Protein AF-A0A968TLU4-F1 (afdb_monomer_lite)

Secondary structure (DSSP, 8-state):
-------HHHHHHHHHH--EEEEESTTTT-BTTB--HHHHHHHHHHHHTT-EEEEE--S-HHHHHHHTTTSS-SEE--GGGT-

pLDDT: mean 77.5, std 12.54, range [38.09, 93.19]

Sequence (83 aa):
MTLSLLTSASSAKFLHEIRMIATDMDGALTKFRKFTPNLLQAFEEFRKAEISIGIGPDDRQAGCRRIVNYLPIDGAIAENGGL

Foldseek 3Di:
DDDDDQDPVNVVVVVLPAQEDEEEPPPTQDDVNDHDPVSLVVLVVSVVSNRAYEYAYEDDPVVQVVCVVPGSHDGYQYPVNPD

Structure (mmCIF, N/CA/C/O backbone):
data_AF-A0A968TLU4-F1
#
_entry.id   AF-A0A968TLU4-F1
#
loop_
_atom_site.group_PDB
_atom_site.id
_atom_site.type_symbol
_atom_site.label_atom_id
_atom_site.label_alt_id
_atom_site.label_comp_id
_atom_site.label_asym_id
_atom_site.label_entity_id
_atom_site.label_seq_id
_atom_site.pdbx_PDB_ins_code
_atom_site.Cartn_x
_atom_site.Cartn_y
_atom_site.Cartn_z
_atom_site.occupancy
_atom_site.B_iso_or_equiv
_atom_site.auth_seq_id
_atom_site.auth_comp_id
_atom_site.auth_asym_id
_atom_site.auth_atom_id
_atom_site.pdbx_PDB_model_num
ATOM 1 N N . MET A 1 1 ? -22.040 16.069 -3.373 1.00 38.09 1 MET A N 1
ATOM 2 C CA . MET A 1 1 ? -20.959 15.744 -2.420 1.00 38.09 1 MET A CA 1
ATOM 3 C C . MET A 1 1 ? -20.574 17.025 -1.706 1.00 38.09 1 MET A C 1
ATOM 5 O O . MET A 1 1 ? -20.238 17.989 -2.379 1.00 38.09 1 MET A O 1
ATOM 9 N N . THR A 1 2 ? -20.705 17.072 -0.384 1.00 43.75 2 THR A N 1
ATOM 10 C CA . THR A 1 2 ? -20.388 18.252 0.434 1.00 43.75 2 THR A CA 1
ATOM 11 C C . THR A 1 2 ? -18.983 18.073 0.998 1.00 43.75 2 THR A C 1
ATOM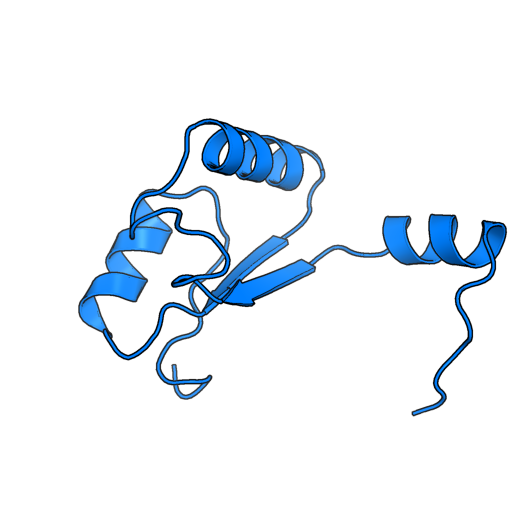 13 O O . THR A 1 2 ? -18.725 17.078 1.668 1.00 43.75 2 THR A O 1
ATOM 16 N N . LEU A 1 3 ? -18.063 18.994 0.706 1.00 51.91 3 LEU A N 1
ATOM 17 C CA . LEU A 1 3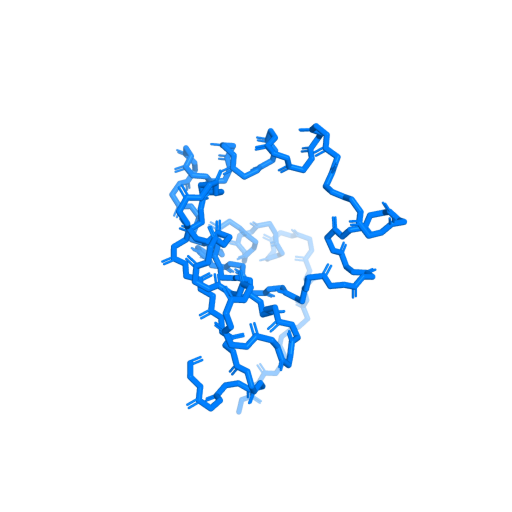 ? -16.716 18.975 1.281 1.00 51.91 3 LEU A CA 1
ATOM 18 C C . LEU A 1 3 ? -16.783 19.572 2.694 1.00 51.91 3 LEU A C 1
ATOM 20 O O . LEU A 1 3 ? -17.107 20.747 2.851 1.00 51.91 3 LEU A O 1
ATOM 24 N N . SER A 1 4 ? -16.520 18.766 3.724 1.00 64.12 4 SER A N 1
ATOM 25 C CA . SER A 1 4 ? -16.458 19.224 5.117 1.00 64.12 4 SER A CA 1
ATOM 26 C C . SER A 1 4 ? -15.035 19.626 5.503 1.00 64.12 4 SER A C 1
ATOM 28 O O . SER A 1 4 ? -14.089 18.881 5.245 1.00 64.12 4 SER A O 1
ATOM 30 N N . LEU A 1 5 ? -14.881 20.771 6.174 1.00 69.88 5 LEU A N 1
ATOM 31 C CA . LEU A 1 5 ? -13.603 21.194 6.751 1.00 69.88 5 LEU A CA 1
ATOM 32 C C . LEU A 1 5 ? -13.203 20.280 7.919 1.00 69.88 5 LEU A C 1
ATOM 34 O O . LEU A 1 5 ? -13.968 20.071 8.859 1.00 69.88 5 LEU A O 1
ATOM 38 N N . LEU A 1 6 ? -11.973 19.775 7.864 1.00 60.75 6 LEU A N 1
ATOM 39 C CA . LEU A 1 6 ? -11.348 18.946 8.892 1.00 60.75 6 LEU A CA 1
ATOM 40 C C . LEU A 1 6 ? -10.904 19.822 10.083 1.00 60.75 6 LEU A C 1
ATOM 42 O O . LEU A 1 6 ? -9.776 20.308 10.125 1.00 60.75 6 LEU A O 1
ATOM 46 N N . THR A 1 7 ? -11.793 20.050 11.056 1.00 70.44 7 THR A N 1
ATOM 47 C CA . THR A 1 7 ? -11.444 20.642 12.366 1.00 70.44 7 THR A CA 1
ATOM 48 C C . THR A 1 7 ? -10.884 19.575 13.310 1.00 70.44 7 THR A C 1
ATOM 50 O O . THR A 1 7 ? -11.357 18.448 13.303 1.00 70.44 7 THR A O 1
ATOM 53 N N . SER A 1 8 ? -9.901 19.901 14.157 1.00 64.75 8 SER A N 1
ATOM 54 C CA . SER A 1 8 ? -9.052 18.934 14.893 1.00 64.75 8 SER A CA 1
ATOM 55 C C . SER A 1 8 ? -9.769 17.741 15.554 1.00 64.75 8 SER A C 1
ATOM 57 O O . SER A 1 8 ? -9.319 16.605 15.399 1.00 64.75 8 SER A O 1
ATOM 59 N N . ALA A 1 9 ? -10.895 17.954 16.240 1.00 61.81 9 ALA A N 1
ATOM 60 C CA . ALA A 1 9 ? -11.671 16.869 16.853 1.00 61.81 9 ALA A CA 1
ATOM 61 C C . ALA A 1 9 ? -12.453 16.024 15.825 1.00 61.81 9 ALA A C 1
ATOM 63 O O . ALA A 1 9 ? -12.518 14.799 15.939 1.00 61.81 9 ALA A O 1
ATOM 64 N N . SER A 1 10 ? -13.011 16.664 14.794 1.00 67.19 10 SER A N 1
ATOM 65 C CA . SER A 1 10 ? -13.684 15.982 13.682 1.00 67.19 10 SER A CA 1
ATOM 66 C C . SER A 1 10 ? -12.685 15.237 12.793 1.00 67.19 10 SER A C 1
ATOM 68 O O . SER A 1 10 ? -13.010 14.179 12.262 1.00 67.19 10 SER A O 1
ATOM 70 N N . SER A 1 11 ? -11.461 15.752 12.668 1.00 69.88 11 SER A N 1
ATOM 71 C CA . SER A 1 11 ? -10.378 15.161 11.887 1.00 69.88 11 SER A CA 1
ATOM 72 C C . SER A 1 11 ? -9.865 13.873 12.493 1.00 69.88 11 SER A C 1
ATOM 74 O O . SER A 1 11 ? -9.685 12.905 11.768 1.00 69.88 11 SER A O 1
ATOM 76 N N . ALA A 1 12 ? -9.666 13.829 13.812 1.00 72.75 12 ALA A N 1
ATOM 77 C CA . ALA A 1 12 ? -9.217 12.610 14.478 1.00 72.75 12 ALA A CA 1
ATOM 78 C C . ALA A 1 12 ? -10.235 11.475 14.308 1.00 72.75 12 ALA A C 1
ATOM 80 O O . ALA A 1 12 ? -9.863 10.352 13.976 1.00 72.75 12 ALA A O 1
ATOM 81 N N . LYS A 1 13 ? -11.528 11.788 14.466 1.00 78.12 13 LYS A N 1
ATOM 82 C CA . LYS A 1 13 ? -12.605 10.819 14.255 1.00 78.12 13 LYS A CA 1
ATOM 83 C C . LYS A 1 13 ? -12.678 10.360 12.797 1.00 78.12 13 LYS A C 1
ATOM 85 O O . LYS A 1 13 ? -12.718 9.163 12.548 1.00 78.12 13 LYS A O 1
ATOM 90 N N . PHE A 1 14 ? -12.622 11.297 11.852 1.00 80.44 14 PHE A N 1
ATOM 91 C CA . PHE A 1 14 ? -12.635 10.996 10.421 1.00 80.44 14 PHE A CA 1
ATOM 92 C C . PHE A 1 14 ? -11.454 10.112 10.001 1.00 80.44 14 PHE A C 1
ATOM 94 O O . PHE A 1 14 ? -11.645 9.106 9.327 1.00 80.44 14 PHE A O 1
ATOM 101 N N . LEU A 1 15 ? -10.237 10.437 10.444 1.00 78.56 15 LEU A N 1
ATOM 102 C CA . LEU A 1 15 ? -9.046 9.635 10.152 1.00 78.56 15 LEU A CA 1
ATOM 103 C C . LEU A 1 15 ? -9.132 8.241 10.784 1.00 78.56 15 LEU A C 1
ATOM 105 O O . LEU A 1 15 ? -8.723 7.267 10.160 1.00 78.56 15 LEU A O 1
ATOM 109 N N . HIS A 1 16 ? -9.711 8.127 11.983 1.00 81.19 16 HIS A N 1
ATOM 110 C CA . HIS A 1 16 ? -9.954 6.837 12.626 1.00 81.19 16 HIS A CA 1
ATOM 111 C C . HIS A 1 16 ? -11.012 5.994 11.899 1.00 81.19 16 HIS A C 1
ATOM 113 O O . HIS A 1 16 ? -11.072 4.789 12.119 1.00 81.19 16 HIS A O 1
ATOM 119 N N . GLU A 1 17 ? -11.854 6.576 11.047 1.00 85.75 17 GLU A N 1
ATOM 120 C CA . GLU A 1 17 ? -12.836 5.845 10.233 1.00 85.75 17 GLU A CA 1
ATOM 121 C C . GLU A 1 17 ? -12.257 5.377 8.889 1.00 85.75 17 GLU A C 1
ATOM 123 O O . GLU A 1 17 ? -12.858 4.532 8.225 1.00 85.75 17 GLU A O 1
ATOM 128 N N . ILE A 1 18 ? -11.069 5.853 8.499 1.00 84.75 18 ILE A N 1
ATOM 129 C CA . ILE A 1 18 ? -10.400 5.383 7.286 1.00 84.75 18 ILE A CA 1
ATOM 130 C C . ILE A 1 18 ? -10.021 3.912 7.467 1.00 84.75 18 ILE A C 1
ATOM 132 O O . ILE A 1 18 ? -9.336 3.517 8.411 1.00 84.75 18 ILE A O 1
ATOM 136 N N . ARG A 1 19 ? -10.495 3.087 6.538 1.00 88.38 19 ARG A N 1
ATOM 137 C CA . ARG A 1 19 ? -10.214 1.646 6.473 1.00 88.38 19 ARG A CA 1
ATOM 138 C C . ARG A 1 19 ? -9.556 1.239 5.163 1.00 88.38 19 ARG A C 1
ATOM 140 O O . ARG A 1 19 ? -9.343 0.055 4.949 1.00 88.38 19 ARG A O 1
ATOM 147 N N . MET A 1 20 ? -9.250 2.195 4.287 1.00 87.00 20 MET A N 1
ATOM 148 C CA . MET A 1 20 ? -8.658 1.914 2.986 1.00 87.00 20 MET A CA 1
ATOM 149 C C . MET A 1 20 ? -7.704 3.026 2.556 1.00 87.00 20 MET A C 1
ATOM 151 O O . MET A 1 20 ? -8.032 4.208 2.656 1.00 87.00 20 MET A O 1
ATOM 155 N N . ILE A 1 21 ? -6.543 2.630 2.045 1.00 88.38 21 ILE A N 1
ATOM 156 C CA . ILE A 1 21 ? -5.547 3.502 1.429 1.00 88.38 21 ILE A CA 1
ATOM 157 C C . ILE A 1 21 ? -5.384 3.051 -0.021 1.00 88.38 21 ILE A C 1
ATOM 159 O O . ILE A 1 21 ? -5.073 1.891 -0.271 1.00 88.38 21 ILE A O 1
ATOM 163 N N . ALA A 1 22 ? -5.570 3.969 -0.968 1.00 86.94 22 ALA A N 1
ATOM 164 C CA . ALA A 1 22 ? -5.236 3.769 -2.374 1.00 86.94 22 ALA A CA 1
ATOM 165 C C . ALA A 1 22 ? -4.091 4.720 -2.739 1.00 86.94 22 ALA A C 1
ATOM 167 O O . ALA A 1 22 ? -4.224 5.931 -2.557 1.00 86.94 22 ALA A O 1
ATOM 168 N N . THR A 1 23 ? -2.959 4.194 -3.206 1.00 85.56 23 THR A N 1
ATOM 169 C CA . THR A 1 23 ? -1.756 5.000 -3.484 1.00 85.56 23 THR A CA 1
ATOM 170 C C . THR A 1 23 ? -1.075 4.571 -4.770 1.00 85.56 23 THR A C 1
ATOM 172 O O . THR A 1 23 ? -1.003 3.384 -5.062 1.00 85.56 23 THR A O 1
ATOM 175 N N . ASP A 1 24 ? -0.509 5.525 -5.503 1.00 81.12 24 ASP A N 1
ATOM 176 C CA . ASP A 1 24 ? 0.410 5.239 -6.607 1.00 81.12 24 ASP A CA 1
ATOM 177 C C . ASP A 1 24 ? 1.698 4.572 -6.082 1.00 81.12 24 ASP A C 1
ATOM 179 O O . ASP A 1 24 ? 2.014 4.652 -4.890 1.00 81.12 24 ASP A O 1
ATOM 183 N N . MET A 1 25 ? 2.437 3.892 -6.954 1.00 78.25 25 MET A N 1
ATOM 184 C CA . MET A 1 25 ? 3.677 3.195 -6.638 1.00 78.25 25 MET A CA 1
ATOM 185 C C . MET A 1 25 ? 4.923 4.048 -6.910 1.00 78.25 25 MET A C 1
ATOM 187 O O . MET A 1 25 ? 5.726 4.273 -5.996 1.00 78.25 25 MET A O 1
ATOM 191 N N . ASP A 1 26 ? 5.130 4.485 -8.157 1.00 73.62 26 ASP A N 1
ATOM 192 C CA . ASP A 1 26 ? 6.383 5.121 -8.576 1.00 73.62 26 ASP A CA 1
ATOM 193 C C . ASP A 1 26 ? 6.389 6.608 -8.193 1.00 73.62 26 ASP A C 1
ATOM 195 O O . ASP A 1 26 ? 5.506 7.376 -8.544 1.00 73.62 26 ASP A O 1
ATOM 199 N N . GLY A 1 27 ? 7.384 7.026 -7.404 1.00 68.62 27 GLY A N 1
ATOM 200 C CA . GLY A 1 27 ? 7.459 8.397 -6.879 1.00 68.62 27 GLY A CA 1
ATOM 201 C C . GLY A 1 27 ? 6.593 8.668 -5.639 1.00 68.62 27 GLY A C 1
ATOM 202 O O . GLY A 1 27 ? 6.848 9.654 -4.950 1.00 68.62 27 GLY A O 1
ATOM 203 N N . ALA A 1 28 ? 5.655 7.777 -5.299 1.00 78.69 28 ALA A N 1
ATOM 204 C CA . ALA A 1 28 ? 4.888 7.819 -4.050 1.00 78.69 28 ALA A CA 1
ATOM 205 C C . ALA A 1 28 ? 5.412 6.814 -3.007 1.00 78.69 28 ALA A C 1
ATOM 207 O O . ALA A 1 28 ? 5.789 7.198 -1.899 1.00 78.69 28 ALA A O 1
ATOM 208 N N . LEU A 1 29 ? 5.499 5.529 -3.365 1.00 84.81 29 LEU A N 1
ATOM 209 C CA . LEU A 1 29 ? 5.965 4.463 -2.469 1.00 84.81 29 LEU A CA 1
ATOM 210 C C . LEU A 1 29 ? 7.444 4.121 -2.648 1.00 84.81 29 LEU A C 1
ATOM 212 O O . LEU A 1 29 ? 8.088 3.604 -1.730 1.00 84.81 29 LEU A O 1
ATOM 216 N N . THR A 1 30 ? 8.005 4.391 -3.823 1.00 84.31 30 THR A N 1
ATOM 217 C CA . THR A 1 30 ? 9.399 4.066 -4.113 1.00 84.31 30 THR A CA 1
ATOM 218 C C . THR A 1 30 ? 10.323 5.264 -3.904 1.00 84.31 30 THR A C 1
ATOM 220 O O . THR A 1 30 ? 10.056 6.382 -4.335 1.00 84.31 30 THR A O 1
ATOM 223 N N . LYS A 1 31 ? 11.480 5.021 -3.279 1.00 85.44 31 LYS A N 1
ATOM 224 C CA . LYS A 1 31 ? 12.625 5.943 -3.311 1.00 85.44 31 LYS A CA 1
ATOM 225 C C . LYS A 1 31 ? 13.661 5.363 -4.257 1.00 85.44 31 LYS A C 1
ATOM 227 O O . LYS A 1 31 ? 14.107 4.236 -4.057 1.00 85.44 31 LYS A O 1
ATOM 232 N N . PHE A 1 32 ? 14.014 6.102 -5.309 1.00 86.06 32 PHE A N 1
ATOM 233 C CA . PHE A 1 32 ? 14.893 5.603 -6.377 1.00 86.06 32 PHE A CA 1
ATOM 234 C C . PHE A 1 32 ? 14.429 4.248 -6.944 1.00 86.06 32 PHE A C 1
ATOM 236 O O . PHE A 1 32 ? 15.239 3.348 -7.167 1.00 86.06 32 PHE A O 1
ATOM 243 N N . ARG A 1 33 ? 13.110 4.090 -7.141 1.00 82.25 33 ARG A N 1
ATOM 244 C CA . ARG A 1 33 ? 12.469 2.860 -7.646 1.00 82.25 33 ARG A CA 1
ATOM 245 C C . ARG A 1 33 ? 12.647 1.622 -6.755 1.00 82.25 33 ARG A C 1
ATOM 247 O O . ARG A 1 33 ? 12.536 0.494 -7.227 1.00 82.25 33 ARG A O 1
ATOM 254 N N . LYS A 1 34 ? 12.936 1.817 -5.465 1.00 84.50 34 LYS A N 1
ATOM 255 C CA . LYS A 1 34 ? 13.039 0.747 -4.467 1.00 84.50 34 LYS A CA 1
ATOM 256 C C . LYS A 1 34 ? 12.078 0.991 -3.313 1.00 84.50 34 LYS A C 1
ATOM 258 O O . LYS A 1 34 ? 11.873 2.133 -2.898 1.00 84.50 34 LYS A O 1
ATOM 263 N N . PHE A 1 35 ? 11.545 -0.094 -2.762 1.00 87.25 35 PHE A N 1
ATOM 264 C CA . PHE A 1 35 ? 10.864 -0.050 -1.475 1.00 87.25 35 PHE A CA 1
ATOM 265 C C . PHE A 1 35 ? 11.878 0.092 -0.347 1.00 87.25 35 PHE A C 1
ATOM 267 O O . PHE A 1 35 ? 12.998 -0.417 -0.416 1.00 87.25 35 PHE A O 1
ATOM 274 N N . THR A 1 36 ? 11.469 0.800 0.698 1.00 90.56 36 THR A N 1
ATOM 275 C CA . THR A 1 36 ? 12.272 0.951 1.912 1.00 90.56 36 THR A CA 1
ATOM 276 C C . THR A 1 36 ? 11.773 -0.011 2.990 1.00 90.56 36 THR A C 1
ATOM 278 O O . THR A 1 36 ? 10.583 -0.329 2.995 1.00 90.56 36 THR A O 1
ATOM 281 N N . PRO A 1 37 ? 12.626 -0.447 3.933 1.00 91.44 37 PRO A N 1
ATOM 282 C CA . PRO A 1 37 ? 12.186 -1.285 5.050 1.00 91.44 37 PRO A CA 1
ATOM 283 C C . PRO A 1 37 ? 11.042 -0.655 5.854 1.00 91.44 37 PRO A C 1
ATOM 285 O O . PRO A 1 37 ? 10.089 -1.341 6.206 1.00 91.44 37 PRO A O 1
ATOM 288 N N . ASN A 1 38 ? 11.088 0.664 6.061 1.00 92.94 38 ASN A N 1
ATOM 289 C CA . ASN A 1 38 ? 10.044 1.401 6.775 1.00 92.94 38 ASN A CA 1
ATOM 290 C C . ASN A 1 38 ? 8.683 1.301 6.082 1.00 92.94 38 ASN A C 1
ATOM 292 O O . ASN A 1 38 ? 7.664 1.232 6.757 1.00 92.94 38 ASN A O 1
ATOM 296 N N . LEU A 1 39 ? 8.658 1.275 4.746 1.00 90.88 39 LEU A N 1
ATOM 297 C CA . LEU A 1 39 ? 7.408 1.090 4.015 1.00 90.88 39 LEU A CA 1
ATOM 298 C C . LEU A 1 39 ? 6.822 -0.304 4.261 1.00 90.88 39 LEU A C 1
ATOM 300 O O . LEU A 1 39 ? 5.625 -0.434 4.494 1.00 90.88 39 LEU A O 1
ATOM 304 N N . LEU A 1 40 ? 7.666 -1.337 4.232 1.00 90.38 40 LEU A N 1
ATOM 305 C CA . LEU A 1 40 ? 7.226 -2.709 4.489 1.00 90.38 40 LEU A CA 1
ATOM 306 C C . LEU A 1 40 ? 6.674 -2.849 5.911 1.00 90.38 40 LEU A C 1
ATOM 308 O O . LEU A 1 40 ? 5.629 -3.460 6.110 1.00 90.38 40 LEU A O 1
ATOM 312 N N . GLN A 1 41 ? 7.341 -2.228 6.886 1.00 93.19 41 GLN A N 1
ATOM 313 C CA . GLN A 1 41 ? 6.865 -2.190 8.264 1.00 93.19 41 GLN A CA 1
ATOM 314 C C . GLN A 1 41 ? 5.526 -1.452 8.396 1.00 93.19 41 GLN A C 1
ATOM 316 O O . GLN A 1 41 ? 4.637 -1.939 9.089 1.00 93.19 41 GLN A O 1
ATOM 321 N N . ALA A 1 42 ? 5.348 -0.333 7.689 1.00 92.19 42 ALA A N 1
ATOM 322 C CA . ALA A 1 42 ? 4.082 0.394 7.686 1.00 92.19 42 ALA A CA 1
ATOM 323 C C . ALA A 1 42 ? 2.927 -0.463 7.141 1.00 92.19 42 ALA A C 1
ATOM 325 O O . ALA A 1 42 ? 1.844 -0.465 7.718 1.00 92.19 42 ALA A O 1
ATOM 326 N N . PHE A 1 43 ? 3.149 -1.245 6.079 1.00 91.44 43 PHE A N 1
ATOM 327 C CA . PHE A 1 43 ? 2.114 -2.147 5.564 1.00 91.44 43 PHE A CA 1
ATOM 328 C C . PHE A 1 43 ? 1.712 -3.231 6.574 1.00 91.44 43 PHE A C 1
ATOM 330 O O . PHE A 1 43 ? 0.526 -3.520 6.723 1.00 91.44 43 PHE A O 1
ATOM 337 N N . GLU A 1 44 ? 2.666 -3.783 7.326 1.00 91.88 44 GLU A N 1
ATOM 338 C CA . GLU A 1 44 ? 2.361 -4.724 8.412 1.00 91.88 44 GLU A CA 1
ATOM 339 C C . GLU A 1 44 ? 1.542 -4.076 9.538 1.00 91.88 44 GLU A C 1
ATOM 341 O O . GLU A 1 44 ? 0.636 -4.697 10.097 1.00 91.88 44 GLU A O 1
ATOM 346 N N . GLU A 1 45 ? 1.837 -2.823 9.881 1.00 92.94 45 GLU A N 1
ATOM 347 C CA . GLU A 1 45 ? 1.085 -2.072 10.890 1.00 92.94 45 GLU A CA 1
ATOM 348 C C . GLU A 1 45 ? -0.347 -1.777 10.431 1.00 92.94 45 GLU A C 1
ATOM 350 O O . GLU A 1 45 ? -1.292 -1.996 11.190 1.00 92.94 45 GLU A O 1
ATOM 355 N N . PHE A 1 46 ? -0.529 -1.370 9.175 1.00 90.88 46 PHE A N 1
ATOM 356 C CA . PHE A 1 46 ? -1.850 -1.148 8.589 1.00 90.88 46 PHE A CA 1
ATOM 357 C C . PHE A 1 46 ? -2.679 -2.429 8.520 1.00 90.88 46 PHE A C 1
ATOM 359 O O . PHE A 1 46 ? -3.850 -2.415 8.897 1.00 90.88 46 PHE A O 1
ATOM 366 N N . ARG A 1 47 ? -2.064 -3.559 8.154 1.00 87.88 47 ARG A N 1
ATOM 367 C CA . ARG A 1 47 ? -2.737 -4.860 8.161 1.00 87.88 47 ARG A CA 1
ATOM 368 C C . ARG A 1 47 ? -3.220 -5.249 9.560 1.00 87.88 47 ARG A C 1
ATOM 370 O O . ARG A 1 47 ? -4.344 -5.720 9.705 1.00 87.88 47 ARG A O 1
ATOM 377 N N . LYS A 1 48 ? -2.403 -5.031 10.598 1.00 90.88 48 LYS A N 1
ATOM 378 C CA . LYS A 1 48 ? -2.797 -5.271 12.002 1.00 90.88 48 LYS A CA 1
ATOM 379 C C . LYS A 1 48 ? -3.926 -4.352 12.465 1.00 90.88 48 LYS A C 1
ATOM 381 O O . LYS A 1 48 ? -4.699 -4.747 13.329 1.00 90.88 48 LYS A O 1
ATOM 386 N N . ALA A 1 49 ? -4.002 -3.147 11.909 1.00 90.06 49 ALA A N 1
ATOM 387 C CA . ALA A 1 49 ? -5.057 -2.178 12.177 1.00 90.06 49 ALA A CA 1
ATOM 388 C C . ALA A 1 49 ? -6.314 -2.379 11.307 1.00 90.06 49 ALA A C 1
ATOM 390 O O . ALA A 1 49 ? -7.207 -1.535 11.345 1.00 90.06 49 ALA A O 1
ATOM 391 N N . GLU A 1 50 ? -6.382 -3.461 10.519 1.00 89.00 50 GLU A N 1
ATOM 392 C CA . GLU A 1 50 ? -7.487 -3.752 9.593 1.00 89.00 50 GLU A CA 1
ATOM 393 C C . GLU A 1 50 ? -7.724 -2.627 8.567 1.00 89.00 50 GLU A C 1
ATOM 395 O O . GLU A 1 50 ? -8.851 -2.353 8.148 1.00 89.00 50 GLU A O 1
ATOM 400 N N . ILE A 1 51 ? -6.644 -1.953 8.163 1.00 90.25 51 ILE A N 1
ATOM 401 C CA . ILE A 1 51 ? -6.653 -0.951 7.102 1.00 90.25 51 ILE A CA 1
ATOM 402 C C . ILE A 1 51 ? -6.228 -1.634 5.807 1.00 90.25 51 ILE A C 1
ATOM 404 O O . ILE A 1 51 ? -5.103 -2.116 5.682 1.00 90.25 51 ILE A O 1
ATOM 408 N N . SER A 1 52 ? -7.138 -1.637 4.839 1.00 87.31 52 SER A N 1
ATOM 409 C CA . SER A 1 52 ? -6.914 -2.189 3.514 1.00 87.31 52 SER A CA 1
ATOM 410 C C . SER A 1 52 ? -5.988 -1.300 2.682 1.00 87.31 52 SER A C 1
ATOM 412 O O . SER A 1 52 ? -6.082 -0.070 2.728 1.00 87.31 52 SER A O 1
ATOM 414 N N . IL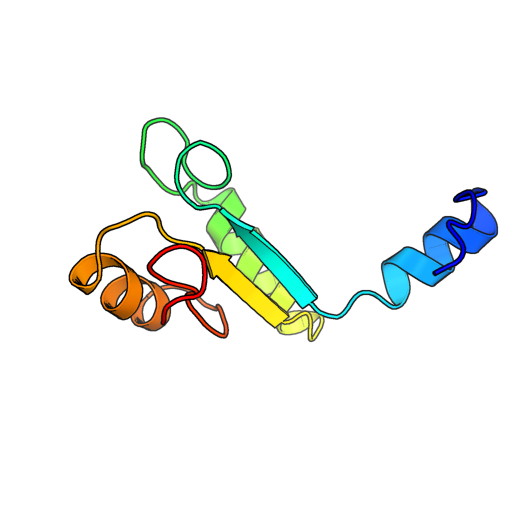E A 1 53 ? -5.099 -1.906 1.899 1.00 84.88 53 ILE A N 1
ATOM 415 C CA . ILE A 1 53 ? -4.152 -1.189 1.040 1.00 84.88 53 ILE A CA 1
ATOM 416 C C . ILE A 1 53 ? -4.311 -1.650 -0.404 1.00 84.88 53 ILE A C 1
ATOM 418 O O . ILE A 1 53 ? -4.061 -2.809 -0.734 1.00 84.88 53 ILE A O 1
ATOM 422 N N . GLY A 1 54 ? -4.661 -0.707 -1.273 1.00 84.38 54 GLY A N 1
ATOM 423 C CA . GLY A 1 54 ? -4.559 -0.827 -2.720 1.00 84.38 54 GLY A CA 1
ATOM 424 C C . GLY A 1 54 ? -3.387 0.001 -3.233 1.00 84.38 54 GLY A C 1
ATOM 425 O O . GLY A 1 54 ? -3.263 1.187 -2.925 1.00 84.38 54 GLY A O 1
ATOM 426 N N . ILE A 1 55 ? -2.523 -0.605 -4.037 1.00 81.81 55 ILE A N 1
ATOM 427 C CA . ILE A 1 55 ? -1.489 0.136 -4.767 1.00 81.81 55 ILE A CA 1
ATOM 428 C C . ILE A 1 55 ? -1.969 0.304 -6.204 1.00 81.81 55 ILE A C 1
ATOM 430 O O . ILE A 1 55 ? -2.541 -0.627 -6.744 1.00 81.81 55 ILE A O 1
ATOM 434 N N . GLY A 1 56 ? -1.751 1.449 -6.836 1.00 72.88 56 GLY A N 1
ATOM 435 C CA . GLY A 1 56 ? -1.877 1.624 -8.277 1.00 72.88 56 GLY A CA 1
ATOM 436 C C . GLY A 1 56 ? -0.498 1.516 -8.914 1.00 72.88 56 GLY A C 1
ATOM 437 O O . GLY A 1 56 ? 0.218 2.511 -8.911 1.00 72.88 56 GLY A O 1
ATOM 438 N N . PRO A 1 57 ? -0.034 0.341 -9.371 1.00 64.06 57 PRO A N 1
ATOM 439 C CA . PRO A 1 57 ? 1.253 0.243 -10.026 1.00 64.06 57 PRO A CA 1
ATOM 440 C C . PRO A 1 57 ? 1.046 0.651 -11.485 1.00 64.06 57 PRO A C 1
ATOM 442 O O . PRO A 1 57 ? 0.237 0.061 -12.202 1.00 64.06 57 PRO A O 1
ATOM 445 N N . ASP A 1 58 ? 1.771 1.683 -11.897 1.00 59.12 58 ASP A N 1
ATOM 446 C CA . ASP A 1 58 ? 1.767 2.195 -13.264 1.00 59.12 58 ASP A CA 1
ATOM 447 C C . ASP A 1 58 ? 1.961 1.083 -14.315 1.00 59.12 58 ASP A C 1
ATOM 449 O O . ASP A 1 58 ? 2.661 0.102 -14.042 1.00 59.12 58 ASP A O 1
ATOM 453 N N . ASP A 1 59 ? 1.283 1.272 -15.459 1.00 53.16 59 ASP A N 1
ATOM 454 C CA . ASP A 1 59 ? 1.371 0.719 -16.833 1.00 53.16 59 ASP A CA 1
ATOM 455 C C . ASP A 1 59 ? 1.964 -0.684 -17.139 1.00 53.16 59 ASP A C 1
ATOM 457 O O . ASP A 1 59 ? 1.993 -1.122 -18.293 1.00 53.16 59 ASP A O 1
ATOM 461 N N . ARG A 1 60 ? 2.391 -1.468 -16.149 1.00 59.56 60 ARG A N 1
ATOM 462 C CA . ARG A 1 60 ? 3.043 -2.773 -16.306 1.00 59.56 60 ARG A CA 1
ATOM 463 C C . ARG A 1 60 ? 2.170 -3.861 -15.716 1.00 59.56 60 ARG A C 1
ATOM 465 O O . ARG A 1 60 ? 2.380 -4.314 -14.586 1.00 59.56 60 ARG A O 1
ATOM 472 N N . GLN A 1 61 ? 1.248 -4.365 -16.532 1.00 55.19 61 GLN A N 1
ATOM 473 C CA . GLN A 1 61 ? 0.320 -5.444 -16.170 1.00 55.19 61 GLN A CA 1
ATOM 474 C C . GLN A 1 61 ? 1.002 -6.662 -15.498 1.00 55.19 61 GLN A C 1
ATOM 476 O O . GLN A 1 61 ? 0.469 -7.243 -14.551 1.00 55.19 61 GLN A O 1
ATOM 481 N N . ALA A 1 62 ? 2.219 -7.036 -15.919 1.00 55.62 62 ALA A N 1
ATOM 482 C CA . ALA A 1 62 ? 2.964 -8.158 -15.330 1.00 55.62 62 ALA A CA 1
ATOM 483 C C . ALA A 1 62 ? 3.626 -7.836 -13.971 1.00 55.62 62 ALA A C 1
ATOM 485 O O . ALA A 1 62 ? 3.840 -8.735 -13.153 1.00 55.62 62 ALA A O 1
ATOM 486 N N . GLY A 1 63 ? 3.963 -6.566 -13.723 1.00 59.06 63 GLY A N 1
ATOM 487 C CA . GLY A 1 63 ? 4.577 -6.107 -12.473 1.00 59.06 63 GLY A CA 1
ATOM 488 C C . GLY A 1 63 ? 3.566 -6.023 -11.331 1.00 59.06 63 GLY A C 1
ATOM 489 O O . GLY A 1 63 ? 3.864 -6.465 -10.219 1.00 59.06 63 GLY A O 1
ATOM 490 N N . CYS A 1 64 ? 2.349 -5.563 -11.640 1.00 63.66 64 CYS A N 1
ATOM 491 C CA . CYS A 1 64 ? 1.244 -5.410 -10.692 1.00 63.66 64 CYS A CA 1
ATOM 492 C C . CYS A 1 64 ? 0.923 -6.724 -9.969 1.00 63.66 64 CYS A C 1
ATOM 494 O O . CYS A 1 64 ? 0.980 -6.797 -8.744 1.00 63.66 64 CYS A O 1
ATOM 496 N N . ARG A 1 65 ? 0.693 -7.801 -10.735 1.00 63.38 65 ARG A N 1
ATOM 497 C CA . ARG A 1 65 ? 0.379 -9.139 -10.202 1.00 63.38 65 ARG A CA 1
ATOM 498 C C . ARG A 1 65 ? 1.496 -9.751 -9.361 1.00 63.38 65 ARG A C 1
ATOM 500 O O . ARG A 1 65 ? 1.222 -10.546 -8.469 1.00 63.38 65 ARG A O 1
ATOM 507 N N . ARG A 1 66 ? 2.762 -9.421 -9.632 1.00 66.50 66 ARG A N 1
ATOM 508 C CA . ARG A 1 66 ? 3.877 -9.906 -8.807 1.00 66.50 66 ARG A CA 1
ATOM 509 C C . ARG A 1 66 ? 3.893 -9.215 -7.452 1.00 66.50 66 ARG A C 1
ATOM 511 O O . ARG A 1 66 ? 4.107 -9.891 -6.459 1.00 66.50 66 ARG A O 1
ATOM 518 N N . ILE A 1 67 ? 3.634 -7.913 -7.398 1.00 77.12 67 ILE A N 1
ATOM 519 C CA . ILE A 1 67 ? 3.741 -7.131 -6.162 1.00 77.12 67 ILE A CA 1
ATOM 520 C C . ILE A 1 67 ? 2.733 -7.564 -5.093 1.00 77.12 67 ILE A C 1
ATOM 522 O O . ILE A 1 67 ? 3.120 -7.705 -3.936 1.00 77.12 67 ILE A O 1
ATOM 526 N N . VAL A 1 68 ? 1.496 -7.883 -5.487 1.00 80.25 68 VAL A N 1
ATOM 527 C CA . VAL A 1 68 ? 0.449 -8.367 -4.565 1.00 80.25 68 VAL A CA 1
ATOM 528 C C . VAL A 1 68 ? 0.814 -9.697 -3.895 1.00 80.25 68 VAL A C 1
ATOM 530 O O . VAL A 1 68 ? 0.337 -9.985 -2.808 1.00 80.25 68 VAL A O 1
ATOM 533 N N . ASN A 1 69 ? 1.691 -10.502 -4.507 1.00 81.56 69 ASN A N 1
ATOM 534 C CA . ASN A 1 69 ? 2.145 -11.770 -3.925 1.00 81.56 69 ASN A CA 1
ATOM 535 C C . ASN A 1 69 ? 3.281 -11.605 -2.901 1.00 81.56 69 ASN A C 1
ATOM 537 O O . ASN A 1 69 ? 3.580 -12.548 -2.172 1.00 81.56 69 ASN A O 1
ATOM 541 N N . TYR A 1 70 ? 3.951 -10.449 -2.872 1.00 82.38 70 TYR A N 1
ATOM 542 C CA . TYR A 1 70 ? 5.127 -10.214 -2.022 1.00 82.38 70 TYR A CA 1
ATOM 543 C C . TYR A 1 70 ? 4.919 -9.123 -0.974 1.00 82.38 70 TYR A C 1
ATOM 545 O O . TYR A 1 70 ? 5.711 -9.032 -0.037 1.00 82.38 70 TYR A O 1
ATOM 553 N N . LEU A 1 71 ? 3.896 -8.284 -1.135 1.00 85.56 71 LEU A N 1
ATOM 554 C CA . LEU A 1 71 ? 3.568 -7.215 -0.203 1.00 85.56 71 LEU A CA 1
ATOM 555 C C . LEU A 1 71 ? 2.281 -7.553 0.558 1.00 85.56 71 LEU A C 1
ATOM 557 O O . LEU A 1 71 ? 1.361 -8.111 -0.035 1.00 85.56 71 LEU A O 1
ATOM 561 N N . PRO A 1 72 ? 2.187 -7.192 1.847 1.00 84.94 72 PRO A N 1
ATOM 562 C CA . PRO A 1 72 ? 0.972 -7.365 2.637 1.00 84.94 72 PRO A CA 1
ATOM 563 C C . PRO A 1 72 ? -0.054 -6.273 2.280 1.00 84.94 72 PRO A C 1
ATOM 565 O O . PRO A 1 72 ? -0.328 -5.378 3.073 1.00 84.94 72 PRO A O 1
ATOM 568 N N . ILE A 1 73 ? -0.579 -6.335 1.054 1.00 86.75 73 ILE A N 1
ATOM 569 C CA . ILE A 1 73 ? -1.592 -5.437 0.482 1.00 86.75 73 ILE A CA 1
ATOM 570 C C . ILE A 1 73 ? -2.752 -6.266 -0.084 1.00 86.75 73 ILE A C 1
ATOM 572 O O . ILE A 1 73 ? -2.565 -7.434 -0.420 1.00 86.75 73 ILE A O 1
ATOM 576 N N . ASP A 1 74 ? -3.934 -5.671 -0.230 1.00 87.88 74 ASP A N 1
ATOM 577 C CA . ASP A 1 74 ? -5.132 -6.393 -0.686 1.00 87.88 74 ASP A CA 1
ATOM 578 C C . ASP A 1 74 ? -5.232 -6.490 -2.207 1.00 87.88 74 ASP A C 1
ATOM 580 O O . ASP A 1 74 ? -5.870 -7.396 -2.742 1.00 87.88 74 ASP A O 1
ATOM 584 N N . GLY A 1 75 ? -4.621 -5.547 -2.922 1.00 84.19 75 GLY A N 1
ATOM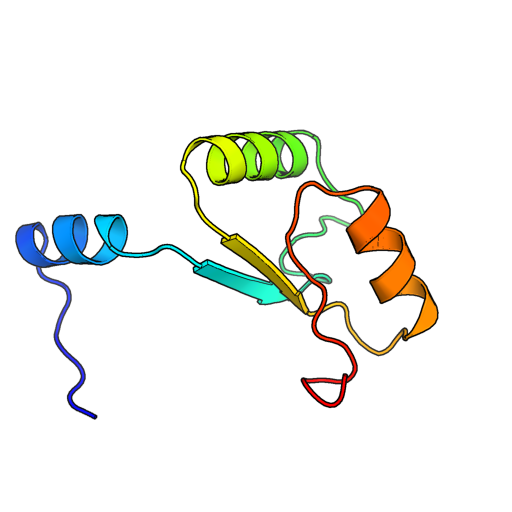 585 C CA . GLY A 1 75 ? -4.803 -5.453 -4.359 1.00 84.19 75 GLY A CA 1
ATOM 586 C C . GLY A 1 75 ? -3.860 -4.481 -5.043 1.00 84.19 75 GLY A C 1
ATOM 587 O O . GLY A 1 75 ? -3.238 -3.613 -4.424 1.00 84.19 75 GLY A O 1
ATOM 588 N N . ALA A 1 76 ? -3.794 -4.637 -6.360 1.00 83.06 76 ALA A N 1
ATOM 589 C CA . ALA A 1 76 ? -3.171 -3.685 -7.256 1.00 83.06 76 ALA A CA 1
ATOM 590 C C . ALA A 1 76 ? -4.211 -3.192 -8.270 1.00 83.06 76 ALA A C 1
ATOM 592 O O . ALA A 1 76 ? -4.934 -4.013 -8.825 1.00 83.06 76 ALA A O 1
ATOM 593 N N . ILE A 1 77 ? -4.260 -1.883 -8.501 1.00 78.94 77 ILE A N 1
ATOM 594 C CA . ILE A 1 77 ? -5.076 -1.220 -9.520 1.00 78.94 77 ILE A CA 1
ATOM 595 C C . ILE A 1 77 ? -4.168 -0.960 -10.718 1.00 78.94 77 ILE A C 1
ATOM 597 O O . ILE A 1 77 ? -3.263 -0.131 -10.641 1.00 78.94 77 ILE A O 1
ATOM 601 N N . ALA A 1 78 ? -4.372 -1.678 -11.811 1.00 73.38 78 ALA A N 1
ATOM 602 C CA . ALA A 1 78 ?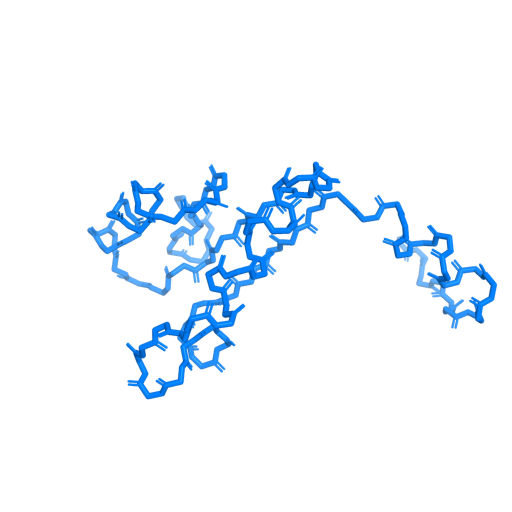 -3.557 -1.539 -13.008 1.00 73.38 78 ALA A CA 1
ATOM 603 C C . ALA A 1 78 ? -4.234 -0.618 -14.036 1.00 73.38 78 ALA A C 1
ATOM 605 O O . ALA A 1 78 ? -5.439 -0.367 -13.999 1.00 73.38 78 ALA A O 1
ATOM 606 N N . GLU A 1 79 ? -3.434 -0.087 -14.965 1.00 72.06 79 GLU A N 1
ATOM 607 C CA . GLU A 1 79 ? -3.916 0.681 -16.128 1.00 72.06 79 GLU A CA 1
ATOM 608 C C . GLU A 1 79 ? -4.857 1.846 -15.768 1.00 72.06 79 GLU A C 1
ATOM 610 O O . GLU A 1 79 ? -5.866 2.071 -16.434 1.00 72.06 79 GLU A O 1
ATOM 615 N N . ASN A 1 80 ? -4.557 2.583 -14.691 1.00 71.38 80 ASN A N 1
ATOM 616 C CA . ASN A 1 80 ? -5.402 3.676 -14.186 1.00 71.38 80 ASN A CA 1
ATOM 617 C C . ASN A 1 80 ? -6.849 3.252 -13.855 1.00 71.38 80 ASN A C 1
ATOM 619 O O . ASN A 1 80 ? -7.779 4.048 -13.983 1.00 71.38 80 ASN A O 1
ATOM 623 N N . GLY A 1 81 ? -7.044 2.003 -13.422 1.00 71.38 81 GLY A N 1
ATOM 624 C CA . GLY A 1 81 ? -8.358 1.451 -13.086 1.00 71.38 81 GLY A CA 1
ATOM 625 C C . GLY A 1 81 ? -9.031 0.684 -14.222 1.00 71.38 81 GLY A C 1
ATOM 626 O O . GLY A 1 81 ? -10.207 0.347 -14.104 1.00 71.38 81 GLY A O 1
ATOM 627 N N . GLY A 1 82 ? -8.307 0.397 -15.308 1.00 69.06 82 GLY A N 1
ATOM 628 C CA . GLY A 1 82 ? -8.757 -0.548 -16.330 1.00 69.06 82 GLY A CA 1
ATOM 629 C C . GLY A 1 82 ? -8.771 -2.004 -15.849 1.00 69.06 82 GLY A C 1
ATOM 630 O O . GLY A 1 82 ? -9.515 -2.811 -16.413 1.00 69.06 82 GLY A O 1
ATOM 631 N N . LEU A 1 83 ? -7.979 -2.328 -14.813 1.00 60.19 83 LEU A N 1
ATOM 632 C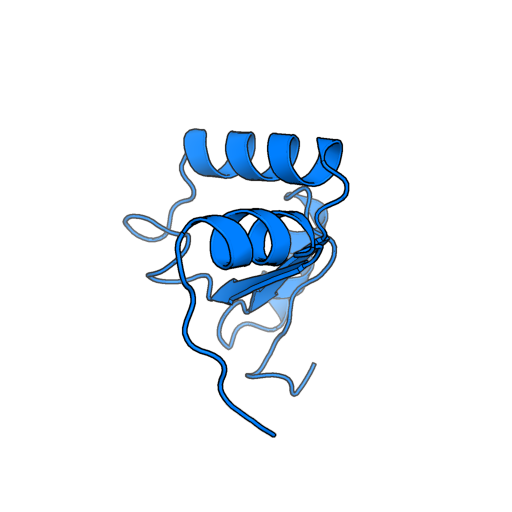 CA . LEU A 1 83 ? -7.785 -3.675 -14.262 1.00 60.19 83 LEU A CA 1
ATOM 633 C C . LEU A 1 83 ? -7.551 -3.680 -12.746 1.00 60.19 83 LEU A C 1
ATOM 635 O O . LEU A 1 83 ? -6.919 -2.730 -12.228 1.00 60.19 83 LEU A O 1
#

Radius of gyration: 14.66 Å; chains: 1; bounding box: 36×33×34 Å